Protein AF-A0A7J6GRJ3-F1 (afdb_monomer_lite)

Secondary structure (DSSP, 8-state):
---------S--PPPHHHHHHTTSPP-------PPP----TT--HHHHIIIIIHHHHHHHHHHHHTT-GGGSGGGT--EEEEEE--S-HHHHH-SSS---HHHHGGGS----B-SS-B-S-EEEEEE---S------------

Organism: Cannabis sativa (NCBI:txid3483)

InterPro domains:
  IPR023213 Chloramphenicol acetyltransferase-like domain superfamily [G3DSA:3.30.559.10] (2-131)
  IPR051504 Plant secondary metabolite acyltransferase [PTHR31625] (7-130)

Foldseek 3Di:
DDDDPPPDPLDDDDDPVCVVVVPDDADWDDDADDDDPPPPPPDDPVCCCVPPVVVVVVVVVLVVCVVVSVLCPPVSHEAEAEEEDQDARCVVVPPPDDDDVVVCVVVTDDWDDDPVDTRNHYYYDYHHRCNDDPPPDPPPDDD

Sequence (143 aa):
MATTPSSSPNSLPLTCLDLIWLRMQPIERIFFYEFPNLEDPNRDTTLFFHSDIVPRLKHSLSLTLKHFLPLSGDEDAVSVTVAETDADFHRLSGTNEFFEATEYHPLIPNLAVSREQAAILAFQVTLFPNLDSPLEWPITMRE

Radius of gyration: 21.25 Å; chains: 1; bounding box: 48×36×89 Å

pLDDT: mean 78.58, std 16.63, range [35.66, 97.19]

Structure (mmCIF, N/CA/C/O backbone):
data_AF-A0A7J6GRJ3-F1
#
_entry.id   AF-A0A7J6GRJ3-F1
#
loop_
_atom_site.group_PDB
_atom_site.id
_atom_site.type_symbol
_atom_site.label_atom_id
_atom_site.label_alt_id
_atom_site.label_comp_id
_atom_site.label_asym_id
_atom_site.label_entity_id
_atom_site.label_seq_id
_atom_site.pdbx_PDB_ins_code
_atom_site.Cartn_x
_atom_site.Cartn_y
_atom_site.Cartn_z
_atom_site.occupancy
_atom_site.B_iso_or_equiv
_atom_site.auth_seq_id
_atom_site.auth_comp_id
_atom_site.auth_asym_id
_atom_site.auth_atom_id
_atom_site.pdbx_PDB_model_num
ATOM 1 N N . MET A 1 1 ? 3.445 17.013 46.078 1.00 35.66 1 MET A N 1
ATOM 2 C CA . MET A 1 1 ? 2.512 17.277 44.964 1.00 35.66 1 MET A CA 1
ATOM 3 C C . MET A 1 1 ? 2.996 16.425 43.802 1.00 35.66 1 MET A C 1
ATOM 5 O O . MET A 1 1 ? 4.034 16.738 43.240 1.00 35.66 1 MET A O 1
ATOM 9 N N . ALA A 1 2 ? 2.386 15.259 43.587 1.00 37.16 2 ALA A N 1
ATOM 10 C CA . ALA A 1 2 ? 2.807 14.318 42.551 1.00 37.16 2 ALA A CA 1
ATOM 11 C C . ALA A 1 2 ? 2.030 14.631 41.269 1.00 37.16 2 ALA A C 1
ATOM 13 O O . ALA A 1 2 ? 0.802 14.596 41.274 1.00 37.16 2 ALA A O 1
ATOM 14 N N . THR A 1 3 ? 2.740 14.990 40.204 1.00 42.81 3 THR A N 1
ATOM 15 C CA . THR A 1 3 ? 2.156 15.238 38.885 1.00 42.81 3 THR A CA 1
ATOM 16 C C . THR A 1 3 ? 1.803 13.891 38.262 1.00 42.81 3 THR A C 1
ATOM 18 O O . THR A 1 3 ? 2.688 13.140 37.861 1.00 42.81 3 THR A O 1
ATOM 21 N N . THR A 1 4 ? 0.517 13.551 38.220 1.00 43.19 4 THR A N 1
ATOM 22 C CA . THR A 1 4 ? 0.010 12.425 37.427 1.00 43.19 4 THR A CA 1
ATOM 23 C C . THR A 1 4 ? 0.273 12.714 35.946 1.00 43.19 4 THR A C 1
ATOM 25 O O . THR A 1 4 ? -0.172 13.765 35.476 1.00 43.19 4 THR A O 1
ATOM 28 N N . PRO A 1 5 ? 0.971 11.844 35.193 1.00 51.31 5 PRO A N 1
ATOM 29 C CA . PRO A 1 5 ? 1.030 11.991 33.746 1.00 51.31 5 PRO A CA 1
ATOM 30 C C . PRO A 1 5 ? -0.396 11.847 33.212 1.00 51.31 5 PRO A C 1
ATOM 32 O O . PRO A 1 5 ? -1.074 10.860 33.494 1.00 51.31 5 PRO A O 1
ATOM 35 N N . SER A 1 6 ? -0.878 12.855 32.490 1.00 47.69 6 SER A N 1
ATOM 36 C CA . SER A 1 6 ? -2.131 12.752 31.751 1.00 47.69 6 SER A CA 1
ATOM 37 C C . SER A 1 6 ? -1.957 11.651 30.706 1.00 47.69 6 SER A C 1
ATOM 39 O O . SER A 1 6 ? -1.283 11.870 29.699 1.00 47.69 6 SER A O 1
ATOM 41 N N . SER A 1 7 ? -2.493 10.454 30.954 1.00 56.59 7 SER A N 1
ATOM 42 C CA . SER A 1 7 ? -2.538 9.421 29.924 1.00 56.59 7 SER A CA 1
ATOM 43 C C . SER A 1 7 ? -3.502 9.902 28.848 1.00 56.59 7 SER A C 1
ATOM 45 O O . SER A 1 7 ? -4.696 10.069 29.114 1.00 56.59 7 SER A O 1
ATOM 47 N N . SER A 1 8 ? -2.988 10.165 27.651 1.00 60.12 8 SER A N 1
ATOM 48 C CA . SER A 1 8 ? -3.835 10.366 26.483 1.00 60.12 8 SER A CA 1
ATOM 49 C C . SER A 1 8 ? -4.756 9.147 26.340 1.00 60.12 8 SER A C 1
ATOM 51 O O . SER A 1 8 ? -4.284 8.021 26.504 1.00 60.12 8 SER A O 1
ATOM 53 N N . PRO A 1 9 ? -6.062 9.325 26.099 1.00 61.03 9 PRO A N 1
ATOM 54 C CA . PRO A 1 9 ? -6.937 8.192 25.847 1.00 61.03 9 PRO A CA 1
ATOM 55 C C . PRO A 1 9 ? -6.499 7.508 24.543 1.00 61.03 9 PRO A C 1
ATOM 57 O O . PRO A 1 9 ? -6.526 8.127 23.483 1.00 61.03 9 PRO A O 1
ATOM 60 N N . ASN A 1 10 ? -6.099 6.236 24.627 1.00 67.88 10 ASN A N 1
ATOM 61 C CA . ASN A 1 10 ? -5.670 5.414 23.481 1.00 67.88 10 ASN A CA 1
ATOM 62 C C .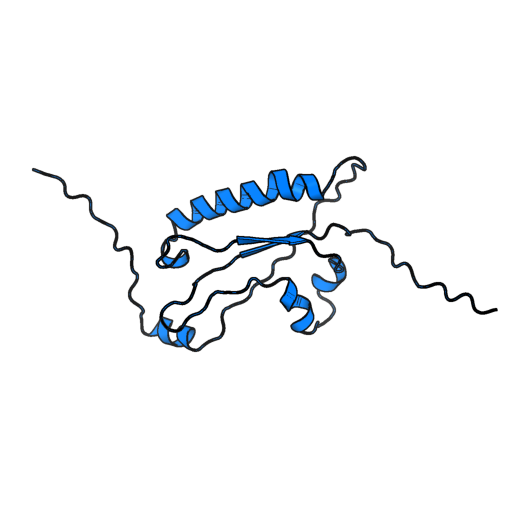 ASN A 1 10 ? -6.842 4.931 22.606 1.00 67.88 10 ASN A C 1
ATOM 64 O O . ASN A 1 10 ? -6.660 4.095 21.734 1.00 67.88 10 ASN A O 1
ATOM 68 N N . SER A 1 11 ? -8.058 5.421 22.845 1.00 74.44 11 SER A N 1
ATOM 69 C CA . SER A 1 11 ? -9.244 5.049 22.078 1.00 74.44 11 SER A CA 1
ATOM 70 C C . SER A 1 11 ? -10.047 6.287 21.706 1.00 74.44 11 SER A C 1
ATOM 72 O O . SER A 1 11 ? -10.205 7.220 22.500 1.00 74.44 11 SER A O 1
ATOM 74 N N . LEU A 1 12 ? -10.554 6.288 20.475 1.00 81.62 12 LEU A N 1
ATOM 75 C CA . LEU A 1 12 ? -11.450 7.314 19.964 1.00 81.62 12 LEU A CA 1
ATOM 76 C C . LEU A 1 12 ? -12.860 6.713 19.872 1.00 81.62 12 LEU A C 1
ATOM 78 O O . LEU A 1 12 ? -13.060 5.773 19.101 1.00 81.62 12 LEU A O 1
ATOM 82 N N . PRO A 1 13 ? -13.842 7.203 20.650 1.00 86.69 13 PRO A N 1
ATOM 83 C CA . PRO A 1 13 ? -15.201 6.690 20.563 1.00 86.69 13 PRO A CA 1
ATOM 84 C C . PRO A 1 13 ? -15.806 7.034 19.200 1.00 86.69 13 PRO A C 1
ATOM 86 O O . PRO A 1 13 ? -15.724 8.176 18.747 1.00 86.69 13 PRO A O 1
ATOM 89 N N . LEU A 1 14 ? -16.447 6.049 18.573 1.00 86.44 14 LEU A N 1
ATOM 90 C CA . LEU A 1 14 ? -17.124 6.238 17.295 1.00 86.44 14 LEU A CA 1
ATOM 91 C C . LEU A 1 14 ? -18.328 7.171 17.452 1.00 86.44 14 LEU A C 1
ATOM 93 O O . LEU A 1 14 ? -19.161 7.017 18.348 1.00 86.44 14 LEU A O 1
ATOM 97 N N . THR A 1 15 ? -18.433 8.129 16.541 1.00 91.06 15 THR A N 1
ATOM 98 C CA . THR A 1 15 ? -19.563 9.043 16.410 1.00 91.06 15 THR A CA 1
ATOM 99 C C . THR A 1 15 ? -20.589 8.503 15.412 1.00 91.06 15 THR A C 1
ATOM 101 O O . THR A 1 15 ? -20.345 7.549 14.674 1.00 91.06 15 THR A O 1
ATOM 104 N N . CYS A 1 16 ? -21.758 9.147 15.337 1.00 88.44 16 CYS A N 1
ATOM 105 C CA . CYS A 1 16 ? -22.784 8.795 14.349 1.00 88.44 16 CYS A CA 1
ATOM 106 C C . CYS A 1 16 ? -22.270 8.894 12.896 1.00 88.44 16 CYS A C 1
ATOM 108 O O . CYS A 1 16 ? -22.697 8.119 12.043 1.00 88.44 16 CYS A O 1
ATOM 110 N N . LEU A 1 17 ? -21.324 9.802 12.617 1.00 88.25 17 LEU A N 1
ATOM 111 C CA . LEU A 1 17 ? -20.728 9.947 11.285 1.00 88.25 17 LEU A CA 1
ATOM 112 C C . LEU A 1 17 ? -19.848 8.746 10.911 1.00 88.25 17 LEU A C 1
ATOM 114 O O . LEU A 1 17 ? -19.771 8.394 9.736 1.00 88.25 17 LEU A O 1
ATOM 118 N N . ASP A 1 18 ? -19.252 8.078 11.899 1.00 86.12 18 ASP A N 1
ATOM 119 C CA . ASP A 1 18 ? -18.385 6.914 11.693 1.00 86.12 18 ASP A CA 1
ATOM 120 C C . ASP A 1 18 ? -19.187 5.645 11.363 1.00 86.12 18 ASP A C 1
ATOM 122 O O . ASP A 1 18 ? -18.721 4.775 10.627 1.00 86.12 18 ASP A O 1
ATOM 126 N N . LEU A 1 19 ? -20.441 5.558 11.828 1.00 86.31 19 LEU A N 1
ATOM 127 C CA . LEU A 1 19 ? -21.320 4.404 11.589 1.00 86.31 19 LEU A CA 1
ATOM 128 C C . LEU A 1 19 ? -21.627 4.171 10.105 1.00 86.31 19 LEU A C 1
ATOM 130 O O . LEU A 1 19 ? -21.875 3.034 9.701 1.00 86.31 19 LEU A O 1
ATOM 134 N N . ILE A 1 20 ? -21.617 5.236 9.298 1.00 83.38 20 ILE A N 1
ATOM 135 C CA . ILE A 1 20 ? -21.804 5.140 7.845 1.00 83.38 20 ILE A CA 1
ATOM 136 C C . ILE A 1 20 ? -20.632 4.368 7.232 1.00 83.38 20 ILE A C 1
ATOM 138 O O . ILE A 1 20 ? -20.842 3.497 6.390 1.00 83.38 20 ILE A O 1
ATOM 142 N N . TRP A 1 21 ? -19.413 4.630 7.705 1.00 80.12 21 TRP A N 1
ATOM 143 C CA . TRP A 1 21 ? -18.193 4.016 7.190 1.00 80.12 21 TRP A CA 1
ATOM 144 C C . TRP A 1 21 ? -18.045 2.547 7.602 1.00 80.12 21 TRP A C 1
ATOM 146 O O . TRP A 1 21 ? -17.517 1.768 6.818 1.00 80.12 21 TRP A O 1
ATOM 156 N N . LEU A 1 22 ? -18.607 2.126 8.744 1.00 79.81 22 LEU A N 1
ATOM 157 C CA . LEU A 1 22 ? -18.599 0.714 9.174 1.00 79.81 22 LEU A CA 1
ATOM 158 C C . LEU A 1 22 ? -19.334 -0.244 8.220 1.00 79.81 22 LEU A C 1
ATOM 160 O O . LEU A 1 22 ? -19.129 -1.454 8.288 1.00 79.81 22 LEU A O 1
ATOM 164 N N . ARG A 1 23 ? -20.234 0.267 7.372 1.00 79.44 23 ARG A N 1
ATOM 165 C CA . ARG A 1 23 ? -20.993 -0.542 6.401 1.00 79.44 23 ARG A CA 1
ATOM 166 C C . ARG A 1 23 ? -20.438 -0.465 4.981 1.00 79.44 23 ARG A C 1
ATOM 168 O O . ARG A 1 23 ? -20.956 -1.153 4.104 1.00 79.44 23 ARG A O 1
ATOM 175 N N . MET A 1 24 ? -19.437 0.378 4.752 1.00 80.31 24 MET A N 1
ATOM 176 C CA . MET A 1 24 ? -18.815 0.559 3.445 1.00 80.31 24 MET A CA 1
ATOM 177 C C . MET A 1 24 ? -17.592 -0.350 3.326 1.00 80.31 24 MET A C 1
ATOM 179 O O . MET A 1 24 ? -16.977 -0.718 4.326 1.00 80.31 24 MET A O 1
ATOM 183 N N . GLN A 1 25 ? -17.240 -0.721 2.096 1.00 80.62 25 GLN A N 1
ATOM 184 C CA . GLN A 1 25 ? -15.967 -1.396 1.854 1.00 80.62 25 GLN A CA 1
ATOM 185 C C . GLN A 1 25 ? -14.798 -0.449 2.181 1.00 80.62 25 GLN A C 1
ATOM 187 O O . GLN A 1 25 ? -14.963 0.774 2.074 1.00 80.62 25 GLN A O 1
ATOM 192 N N . PRO A 1 26 ? -13.632 -0.988 2.581 1.00 84.69 26 PRO A N 1
ATOM 193 C CA . PRO A 1 26 ? -12.436 -0.187 2.796 1.00 84.69 26 PRO A CA 1
ATOM 194 C C . PRO A 1 26 ? -12.112 0.692 1.589 1.00 84.69 26 PRO A C 1
ATOM 196 O O . PRO A 1 26 ? -12.330 0.314 0.440 1.00 84.69 26 PRO A O 1
ATOM 199 N N . ILE A 1 27 ? -11.584 1.885 1.857 1.00 88.12 27 ILE A N 1
ATOM 200 C CA . ILE A 1 27 ? -11.160 2.795 0.797 1.00 88.12 27 ILE A CA 1
ATOM 201 C C . ILE A 1 27 ? -9.787 2.345 0.301 1.00 88.12 27 ILE A C 1
ATOM 203 O O . ILE A 1 27 ? -8.796 2.458 1.020 1.00 88.12 27 ILE A O 1
ATOM 207 N N . GLU A 1 28 ? -9.730 1.904 -0.948 1.00 91.12 28 GLU A N 1
ATOM 208 C CA . GLU A 1 28 ? -8.498 1.506 -1.626 1.00 91.12 28 GLU A CA 1
ATOM 209 C C . GLU A 1 28 ? -7.973 2.687 -2.456 1.00 91.12 28 GLU A C 1
ATOM 211 O O . GLU A 1 28 ? -8.719 3.326 -3.201 1.00 91.12 28 GLU A O 1
ATOM 216 N N . ARG A 1 29 ? -6.692 3.041 -2.288 1.00 91.62 29 ARG A N 1
ATOM 217 C CA . ARG A 1 29 ? -6.048 4.144 -3.020 1.00 91.62 29 ARG A CA 1
ATOM 218 C C . ARG A 1 29 ? -4.692 3.711 -3.541 1.00 91.62 29 ARG A C 1
ATOM 220 O O . ARG A 1 29 ? -3.878 3.197 -2.780 1.00 91.62 29 ARG A O 1
ATOM 227 N N . ILE A 1 30 ? -4.449 3.998 -4.815 1.00 92.38 30 ILE A N 1
ATOM 228 C CA . ILE A 1 30 ? -3.201 3.689 -5.509 1.00 92.38 30 ILE A CA 1
ATOM 229 C C . ILE A 1 30 ? -2.593 5.000 -5.998 1.00 92.38 30 ILE A C 1
ATOM 231 O O . ILE A 1 30 ? -3.294 5.857 -6.536 1.00 92.38 30 ILE A O 1
ATOM 235 N N . PHE A 1 31 ? -1.287 5.153 -5.791 1.00 93.31 31 PHE A N 1
ATOM 236 C CA . PHE A 1 31 ? -0.512 6.297 -6.254 1.00 93.31 31 PHE A CA 1
ATOM 237 C C . PHE A 1 31 ? 0.667 5.785 -7.076 1.00 93.31 31 PHE A C 1
ATOM 239 O O . PHE A 1 31 ? 1.468 4.994 -6.579 1.00 93.31 31 PHE A O 1
ATOM 246 N N . PHE A 1 32 ? 0.768 6.246 -8.320 1.00 92.00 32 PHE A N 1
ATOM 247 C CA . PHE A 1 32 ? 1.880 5.928 -9.208 1.00 92.00 32 PHE A CA 1
ATOM 248 C C . PHE A 1 32 ? 2.931 7.034 -9.136 1.00 92.00 32 PHE A C 1
ATOM 250 O O . PHE A 1 32 ? 2.605 8.218 -9.228 1.00 92.00 32 PHE A O 1
ATOM 257 N N . TYR A 1 33 ? 4.190 6.635 -8.971 1.00 90.25 33 TYR A N 1
ATOM 258 C CA . TYR A 1 33 ? 5.341 7.528 -8.971 1.00 90.25 33 TYR A CA 1
ATOM 259 C C . TYR A 1 33 ? 6.344 7.007 -9.984 1.00 90.25 33 TYR A C 1
ATOM 261 O O . TYR A 1 33 ? 6.863 5.903 -9.836 1.00 90.25 33 TYR A O 1
ATOM 269 N N . GLU A 1 34 ? 6.601 7.807 -11.007 1.00 86.25 34 GLU A N 1
ATOM 270 C CA . GLU A 1 34 ? 7.655 7.520 -11.964 1.00 86.25 34 GLU A CA 1
ATOM 271 C C . GLU A 1 34 ? 9.012 7.830 -11.323 1.00 86.25 34 GLU A C 1
ATOM 273 O O . GLU A 1 34 ? 9.192 8.867 -10.670 1.00 86.25 34 GLU A O 1
ATOM 278 N N . PHE A 1 35 ? 9.969 6.918 -11.484 1.00 77.38 35 PHE A N 1
ATOM 279 C CA . PHE A 1 35 ? 11.345 7.193 -11.099 1.00 77.38 35 PHE A CA 1
ATOM 280 C C . PHE A 1 35 ? 11.940 8.207 -12.076 1.00 77.38 35 PHE A C 1
ATOM 282 O O . PHE A 1 35 ? 11.775 8.041 -13.281 1.00 77.38 35 PHE A O 1
ATOM 289 N N . PRO A 1 36 ? 12.657 9.244 -11.609 1.00 68.44 36 PRO A N 1
ATOM 290 C CA . PRO A 1 36 ? 13.408 10.083 -12.531 1.00 68.44 36 PRO A CA 1
ATOM 291 C C . PRO A 1 36 ? 14.382 9.183 -13.290 1.00 68.44 36 PRO A C 1
ATOM 293 O O . PRO A 1 36 ? 15.137 8.470 -12.628 1.00 68.44 36 PRO A O 1
ATOM 296 N N . ASN A 1 37 ? 14.328 9.205 -14.630 1.00 58.72 37 ASN A N 1
ATOM 297 C CA . ASN A 1 37 ? 15.184 8.415 -15.517 1.00 58.72 37 ASN A CA 1
ATOM 298 C C . ASN A 1 37 ? 16.601 8.357 -14.954 1.00 58.72 37 ASN A C 1
ATOM 300 O O . ASN A 1 37 ? 17.343 9.343 -14.953 1.00 58.72 37 ASN A O 1
ATOM 304 N N . LEU A 1 38 ? 16.952 7.197 -14.408 1.00 57.34 38 LEU A N 1
ATOM 305 C CA . LEU A 1 38 ? 18.292 6.933 -13.935 1.00 57.34 38 LEU A CA 1
ATOM 306 C C . LEU A 1 38 ? 19.092 6.594 -15.186 1.00 57.34 38 LEU A C 1
ATOM 308 O O . LEU A 1 38 ? 19.338 5.434 -15.471 1.00 57.34 38 LEU A O 1
ATOM 312 N N . GLU A 1 39 ? 19.497 7.625 -15.932 1.00 60.62 39 GLU A N 1
ATOM 313 C CA . GLU A 1 39 ? 20.383 7.550 -17.110 1.00 60.62 39 GLU A CA 1
ATOM 314 C C . GLU A 1 39 ? 21.762 6.917 -16.797 1.00 60.62 39 GLU A C 1
ATOM 316 O O . GLU A 1 39 ? 22.658 6.902 -17.639 1.00 60.62 39 GLU A O 1
ATOM 321 N N . ASP A 1 40 ? 21.950 6.401 -15.580 1.00 63.00 40 ASP A N 1
ATOM 322 C CA . ASP A 1 40 ? 23.118 5.659 -15.144 1.00 63.00 40 ASP A CA 1
ATOM 323 C C . ASP A 1 40 ? 22.885 4.146 -15.339 1.00 63.00 40 ASP A C 1
ATOM 325 O O . ASP A 1 40 ? 22.184 3.524 -14.533 1.00 63.00 40 ASP A O 1
ATOM 329 N N . PRO A 1 41 ? 23.503 3.523 -16.359 1.00 61.44 41 PRO A N 1
ATOM 330 C CA . PRO A 1 41 ? 23.359 2.095 -16.642 1.00 61.44 41 PRO A CA 1
ATOM 331 C C . PRO A 1 41 ? 23.914 1.181 -15.537 1.00 61.44 41 PRO A C 1
ATOM 333 O O . PRO A 1 41 ? 23.690 -0.026 -15.586 1.00 61.44 41 PRO A O 1
ATOM 336 N N . ASN A 1 42 ? 24.638 1.719 -14.547 1.00 58.12 42 ASN A N 1
ATOM 337 C CA . ASN A 1 42 ? 25.145 0.953 -13.405 1.00 58.12 42 ASN A CA 1
ATOM 338 C C . ASN A 1 42 ? 24.243 1.022 -12.167 1.00 58.12 42 ASN A C 1
ATOM 340 O O . ASN A 1 42 ? 24.562 0.399 -11.149 1.00 58.12 42 ASN A O 1
ATOM 344 N N . ARG A 1 43 ? 23.151 1.792 -12.199 1.00 68.31 43 ARG A N 1
ATOM 345 C CA . ARG A 1 43 ? 22.301 1.958 -11.023 1.00 68.31 43 ARG A CA 1
ATOM 346 C C . ARG A 1 43 ? 21.234 0.874 -10.969 1.00 68.31 43 ARG A C 1
ATOM 348 O O . ARG A 1 43 ? 20.279 0.868 -11.732 1.00 68.31 43 ARG A O 1
ATOM 355 N N . ASP A 1 44 ? 21.394 -0.020 -10.003 1.00 81.31 44 ASP A N 1
ATOM 356 C CA . ASP A 1 44 ? 20.427 -1.070 -9.701 1.00 81.31 44 ASP A CA 1
ATOM 357 C C . ASP A 1 44 ? 19.183 -0.461 -9.018 1.00 81.31 44 ASP A C 1
ATOM 359 O O . ASP A 1 44 ? 19.198 -0.110 -7.831 1.00 81.31 44 ASP A O 1
ATOM 363 N N . THR A 1 45 ? 18.111 -0.281 -9.797 1.00 83.50 45 THR A N 1
ATOM 364 C CA . THR A 1 45 ? 16.816 0.251 -9.339 1.00 83.50 45 THR A CA 1
ATOM 365 C C . THR A 1 45 ? 16.228 -0.592 -8.210 1.00 83.50 45 THR A C 1
ATOM 367 O O . THR A 1 45 ? 15.684 -0.041 -7.249 1.00 83.50 45 THR A O 1
ATOM 370 N N . THR A 1 46 ? 16.388 -1.914 -8.278 1.00 88.06 46 THR A N 1
ATOM 371 C CA . THR A 1 46 ? 15.925 -2.844 -7.246 1.00 88.06 46 THR A CA 1
ATOM 372 C C . THR A 1 46 ? 16.704 -2.631 -5.952 1.00 88.06 46 THR A C 1
ATOM 374 O O . THR A 1 46 ? 16.107 -2.480 -4.884 1.00 88.06 46 THR A O 1
ATOM 377 N N . LEU A 1 47 ? 18.030 -2.500 -6.031 1.00 89.25 47 LEU A N 1
ATOM 378 C CA . LEU A 1 47 ? 18.865 -2.181 -4.871 1.00 89.25 47 LEU A CA 1
ATOM 379 C C . LEU A 1 47 ? 18.456 -0.846 -4.239 1.00 89.25 47 LEU A C 1
ATOM 381 O O . LEU A 1 47 ? 18.258 -0.794 -3.022 1.00 89.25 47 LEU A O 1
ATOM 385 N N . PHE A 1 48 ? 18.294 0.212 -5.038 1.00 87.75 48 PHE A N 1
ATOM 386 C CA . PHE A 1 48 ? 17.870 1.530 -4.552 1.00 87.75 48 PHE A CA 1
ATOM 387 C C . PHE A 1 48 ? 16.491 1.473 -3.878 1.00 87.75 48 PHE A C 1
ATOM 389 O O . PHE A 1 48 ? 16.289 2.032 -2.799 1.00 87.75 48 PHE A O 1
ATOM 396 N N . PHE A 1 49 ? 15.543 0.745 -4.465 1.00 91.19 49 PHE A N 1
ATOM 397 C CA . PHE A 1 49 ? 14.218 0.557 -3.887 1.00 91.19 49 PHE A CA 1
ATOM 398 C C . PHE A 1 49 ? 14.275 -0.097 -2.498 1.00 91.19 49 PHE A C 1
ATOM 400 O O . PHE A 1 49 ? 13.734 0.450 -1.529 1.00 91.19 49 PHE A O 1
ATOM 407 N N . HIS A 1 50 ? 14.980 -1.223 -2.375 1.00 93.31 50 HIS A N 1
ATOM 408 C CA . HIS A 1 50 ? 15.057 -1.976 -1.118 1.00 93.31 50 HIS A CA 1
ATOM 409 C C . HIS A 1 50 ? 15.932 -1.311 -0.056 1.00 93.31 50 HIS A C 1
ATOM 411 O O . HIS A 1 50 ? 15.622 -1.397 1.132 1.00 93.31 50 HIS A O 1
ATOM 417 N N . SER A 1 51 ? 17.014 -0.647 -0.463 1.00 93.12 51 SER A N 1
ATOM 418 C CA . SER A 1 51 ? 18.014 -0.098 0.465 1.00 93.12 51 SER A CA 1
ATOM 419 C C . SER A 1 51 ? 17.706 1.332 0.896 1.00 93.12 51 SER A C 1
ATOM 421 O O . SER A 1 51 ? 18.021 1.712 2.024 1.00 93.12 51 SER A O 1
ATOM 423 N N . ASP A 1 52 ? 17.068 2.126 0.035 1.00 91.38 52 ASP A N 1
ATOM 424 C CA . ASP A 1 52 ? 16.794 3.533 0.311 1.00 91.38 52 ASP A CA 1
ATOM 425 C C . ASP A 1 52 ? 15.311 3.809 0.527 1.00 91.38 52 ASP A C 1
ATOM 427 O O . ASP A 1 52 ? 14.944 4.409 1.538 1.00 91.38 52 ASP A O 1
ATOM 431 N N . ILE A 1 53 ? 14.446 3.398 -0.398 1.00 92.94 53 ILE A N 1
ATOM 432 C CA . ILE A 1 53 ? 13.042 3.831 -0.400 1.00 92.94 53 ILE A CA 1
ATOM 433 C C . ILE A 1 53 ? 12.256 3.130 0.700 1.00 92.94 53 ILE A C 1
ATOM 435 O O . ILE A 1 53 ? 11.651 3.795 1.545 1.00 92.94 53 ILE A O 1
ATOM 439 N N . VAL A 1 54 ? 12.292 1.796 0.729 1.00 95.44 54 VAL A N 1
ATOM 440 C CA . VAL A 1 54 ? 11.537 0.995 1.702 1.00 95.44 54 VAL A CA 1
ATOM 441 C C . VAL A 1 54 ? 11.887 1.376 3.150 1.00 95.44 54 VAL A C 1
ATOM 443 O O . VAL A 1 54 ? 10.959 1.620 3.931 1.00 95.44 54 VAL A O 1
ATOM 446 N N . PRO A 1 55 ? 13.169 1.503 3.554 1.00 97.19 55 PRO A N 1
ATOM 447 C CA . PRO A 1 55 ? 13.508 1.896 4.919 1.00 97.19 55 PRO A CA 1
ATOM 448 C C . PRO A 1 55 ? 13.062 3.321 5.260 1.00 97.19 55 PRO A C 1
ATOM 450 O O . PRO A 1 55 ? 12.538 3.544 6.353 1.00 97.19 55 PRO A O 1
ATOM 453 N N . ARG A 1 56 ? 13.209 4.282 4.333 1.00 96.75 56 ARG A N 1
ATOM 454 C CA . ARG A 1 56 ? 12.763 5.672 4.543 1.00 96.75 56 ARG A CA 1
ATOM 455 C C . ARG A 1 56 ? 11.249 5.760 4.705 1.00 96.75 56 ARG A C 1
ATOM 457 O O . ARG A 1 56 ? 10.800 6.462 5.605 1.00 96.75 56 ARG A O 1
ATOM 464 N N . LEU A 1 57 ? 10.483 5.028 3.893 1.00 96.00 57 LEU A N 1
ATOM 465 C CA . LEU A 1 57 ? 9.021 4.962 3.996 1.00 96.00 57 LEU A CA 1
ATOM 466 C C . LEU A 1 57 ? 8.570 4.341 5.319 1.00 96.00 57 LEU A C 1
ATOM 468 O O . LEU A 1 57 ? 7.709 4.894 5.996 1.00 96.00 57 LEU A O 1
ATOM 472 N N . LYS A 1 58 ? 9.177 3.222 5.736 1.00 95.00 58 LYS A N 1
ATOM 473 C CA . LYS A 1 58 ? 8.873 2.604 7.038 1.00 95.00 58 LYS A CA 1
ATOM 474 C C . LYS A 1 58 ? 9.180 3.555 8.194 1.00 95.00 58 LYS A C 1
ATOM 476 O O . LYS A 1 58 ? 8.390 3.671 9.131 1.00 95.00 58 LYS A O 1
ATOM 481 N N . HIS A 1 59 ? 10.313 4.251 8.124 1.00 96.31 59 HIS A N 1
ATOM 482 C CA . HIS A 1 59 ? 10.710 5.208 9.149 1.00 96.31 59 HIS A CA 1
ATOM 483 C C . HIS A 1 59 ? 9.770 6.418 9.212 1.00 96.31 59 HIS A C 1
ATOM 485 O O . HIS A 1 59 ? 9.300 6.763 10.296 1.00 96.31 59 HIS A O 1
ATOM 491 N N . SER A 1 60 ? 9.463 7.041 8.071 1.00 96.62 60 SER A N 1
ATOM 492 C CA . SER A 1 60 ? 8.554 8.188 8.024 1.00 96.62 60 SER A CA 1
ATOM 493 C C . SER A 1 60 ? 7.151 7.804 8.485 1.00 96.62 60 SER A C 1
ATOM 495 O O . SER A 1 60 ? 6.582 8.515 9.308 1.00 96.62 60 SER A O 1
ATOM 497 N N . LEU A 1 61 ? 6.639 6.642 8.066 1.00 93.56 61 LEU A N 1
ATOM 498 C CA . LEU A 1 61 ? 5.352 6.124 8.522 1.00 93.56 61 LEU A CA 1
ATOM 499 C C . LEU A 1 61 ? 5.334 5.927 10.043 1.00 93.56 61 LEU A C 1
ATOM 501 O O . LEU A 1 61 ? 4.398 6.372 10.702 1.00 93.56 61 LEU A O 1
ATOM 505 N N . SER A 1 62 ? 6.383 5.332 10.618 1.00 93.00 62 SER A N 1
ATOM 506 C CA . SER A 1 62 ? 6.506 5.177 12.073 1.00 93.00 62 SER A CA 1
ATOM 507 C C . SER A 1 62 ? 6.463 6.523 12.805 1.00 93.00 62 SER A C 1
ATOM 509 O O . SER A 1 62 ? 5.827 6.634 13.852 1.00 93.00 62 SER A O 1
ATOM 511 N N . LEU A 1 63 ? 7.104 7.562 12.260 1.00 93.38 63 LEU A N 1
ATOM 512 C CA . LEU A 1 63 ? 7.026 8.912 12.822 1.00 93.38 63 LEU A CA 1
ATOM 513 C C . LEU A 1 63 ? 5.618 9.501 12.695 1.00 93.38 63 LEU A C 1
ATOM 515 O O . LEU A 1 63 ? 5.111 10.059 13.664 1.00 93.38 63 LEU A O 1
ATOM 519 N N . THR A 1 64 ? 4.967 9.347 11.543 1.00 92.88 64 THR A N 1
ATOM 520 C CA . THR A 1 64 ? 3.602 9.834 11.312 1.00 92.88 64 THR A CA 1
ATOM 521 C C . THR A 1 64 ? 2.597 9.170 12.249 1.00 92.88 64 THR A C 1
ATOM 523 O O . THR A 1 64 ? 1.770 9.865 12.834 1.00 92.88 64 THR A O 1
ATOM 526 N N . LEU A 1 65 ? 2.686 7.856 12.469 1.00 89.69 65 LEU A N 1
ATOM 527 C CA . LEU A 1 65 ? 1.750 7.131 13.335 1.00 89.69 65 LEU A CA 1
ATOM 528 C C . LEU A 1 65 ? 1.791 7.611 14.792 1.00 89.69 65 LEU A C 1
ATOM 530 O O . LEU A 1 65 ? 0.749 7.652 15.435 1.00 89.69 65 LEU A O 1
ATOM 534 N N . LYS A 1 66 ? 2.933 8.116 15.282 1.00 88.69 66 LYS A N 1
ATOM 535 C CA . LYS A 1 66 ? 3.015 8.760 16.611 1.00 88.69 66 LYS A CA 1
ATOM 536 C C . LYS A 1 66 ? 2.119 9.996 16.741 1.00 88.69 66 LYS A C 1
ATOM 538 O O . LYS A 1 66 ? 1.755 10.369 17.852 1.00 88.69 66 LYS A O 1
ATOM 543 N N . HIS A 1 67 ? 1.793 10.646 15.625 1.00 89.06 67 HIS A N 1
ATOM 544 C CA . HIS A 1 67 ? 0.911 11.813 15.580 1.00 89.06 67 HIS A CA 1
ATOM 545 C C . HIS A 1 67 ? -0.539 11.452 15.229 1.00 89.06 67 HIS A C 1
ATOM 547 O O . HIS A 1 67 ? -1.447 12.208 15.565 1.00 89.06 67 HIS A O 1
ATOM 553 N N . PHE A 1 68 ? -0.762 10.301 14.591 1.00 87.62 68 PHE A N 1
ATOM 554 C CA . PHE A 1 68 ? -2.069 9.827 14.132 1.00 87.62 68 PHE A CA 1
ATOM 555 C C . PHE A 1 68 ? -2.394 8.444 14.708 1.00 87.62 68 PHE A C 1
ATOM 557 O O . PHE A 1 68 ? -2.727 7.520 13.970 1.00 87.62 68 PHE A O 1
ATOM 564 N N . LEU A 1 69 ? -2.323 8.318 16.036 1.00 82.31 69 LEU A N 1
ATOM 565 C CA . LEU A 1 69 ? -2.544 7.063 16.769 1.00 82.31 69 LEU A CA 1
ATOM 566 C C . LEU A 1 69 ? -3.844 6.318 16.403 1.00 82.31 69 LEU A C 1
ATOM 568 O O . LEU A 1 69 ? -3.806 5.096 16.315 1.00 82.31 69 LEU A O 1
ATOM 572 N N . PRO A 1 70 ? -4.982 6.977 16.091 1.00 84.88 70 PRO A N 1
ATOM 573 C CA . PRO A 1 70 ? -6.172 6.242 15.657 1.00 84.88 70 PRO A CA 1
ATOM 574 C C . PRO A 1 70 ? -5.967 5.387 14.393 1.00 84.88 70 PRO A C 1
ATOM 576 O O . PRO A 1 70 ? -6.741 4.467 14.158 1.00 84.88 70 PRO A O 1
ATOM 579 N N . LEU A 1 71 ? -4.946 5.670 13.573 1.00 84.19 71 LEU A N 1
ATOM 580 C CA . LEU A 1 71 ? -4.652 4.912 12.352 1.00 84.19 71 LEU A CA 1
ATOM 581 C C . LEU A 1 71 ? -3.882 3.611 12.604 1.00 84.19 71 LEU A C 1
ATOM 583 O O . LEU A 1 71 ? -3.912 2.732 11.745 1.00 84.19 71 LEU A O 1
ATOM 587 N N . SER A 1 72 ? -3.197 3.476 13.742 1.00 78.75 72 SER A N 1
ATOM 588 C CA . SER A 1 72 ? -2.489 2.242 14.107 1.00 78.75 72 SER A CA 1
ATOM 589 C C . SER A 1 72 ? -3.391 1.198 14.769 1.00 78.75 72 SER A C 1
ATOM 591 O O . SER A 1 72 ? -2.952 0.074 14.999 1.00 78.75 72 SER A O 1
ATOM 593 N N . GLY A 1 73 ? -4.657 1.545 15.026 1.00 76.38 73 GLY A N 1
ATOM 594 C CA . GLY A 1 73 ? -5.617 0.666 15.687 1.00 76.38 73 GLY A CA 1
ATOM 595 C C . GLY A 1 73 ? -5.168 0.253 17.091 1.00 76.38 73 GLY A C 1
ATOM 596 O O . GLY A 1 73 ? -4.296 0.877 17.687 1.00 76.38 73 GLY A O 1
ATOM 597 N N . ASP A 1 74 ? -5.771 -0.818 17.605 1.00 67.44 74 ASP A N 1
ATOM 598 C CA . ASP A 1 74 ? -5.513 -1.320 18.965 1.00 67.44 74 ASP A CA 1
ATOM 599 C C . ASP A 1 74 ? -4.121 -1.952 19.150 1.00 67.44 74 ASP A C 1
ATOM 601 O O . ASP A 1 74 ? -3.642 -2.064 20.275 1.00 67.44 74 ASP A O 1
ATOM 605 N N . GLU A 1 75 ? -3.466 -2.375 18.066 1.00 66.25 75 GLU A N 1
ATOM 606 C CA . GLU A 1 75 ? -2.171 -3.074 18.123 1.00 66.25 75 GLU A CA 1
ATOM 607 C C . GLU A 1 75 ? -0.971 -2.117 17.995 1.00 66.25 75 GLU A C 1
ATOM 609 O O . GLU A 1 75 ? 0.171 -2.572 17.932 1.00 66.25 75 GLU A O 1
ATOM 614 N N . ASP A 1 76 ? -1.206 -0.798 17.909 1.00 72.00 76 ASP A N 1
ATOM 615 C CA . ASP A 1 76 ? -0.177 0.222 17.642 1.00 72.00 76 ASP A CA 1
ATOM 616 C C . ASP A 1 76 ? 0.713 -0.106 16.417 1.00 72.00 76 ASP A C 1
ATOM 618 O O . ASP A 1 76 ? 1.842 0.378 16.276 1.00 72.00 76 ASP A O 1
ATOM 622 N N . ALA A 1 77 ? 0.193 -0.912 15.487 1.00 81.19 77 ALA A N 1
ATOM 623 C CA . ALA A 1 77 ? 0.934 -1.472 14.369 1.00 81.19 77 ALA A CA 1
ATOM 624 C C . ALA A 1 77 ? 0.134 -1.381 13.066 1.00 81.19 77 ALA A C 1
ATOM 626 O O . ALA A 1 77 ? -1.072 -1.606 13.020 1.00 81.19 77 ALA A O 1
ATOM 627 N N . VAL A 1 78 ? 0.838 -1.080 11.975 1.00 88.88 78 VAL A N 1
ATOM 628 C CA . VAL A 1 78 ? 0.275 -1.022 10.621 1.00 88.88 78 VAL A CA 1
ATOM 629 C C . VAL A 1 78 ? 1.011 -2.019 9.738 1.00 88.88 78 VAL A C 1
ATOM 631 O O . VAL A 1 78 ? 2.244 -2.054 9.724 1.00 88.88 78 VAL A O 1
ATOM 634 N N . SER A 1 79 ? 0.257 -2.821 8.985 1.00 91.12 79 SER A N 1
ATOM 635 C CA . SER A 1 79 ? 0.826 -3.776 8.034 1.00 91.12 79 SER A CA 1
ATOM 636 C C . SER A 1 79 ? 1.426 -3.046 6.832 1.00 91.12 79 SER A C 1
ATOM 638 O O . SER A 1 79 ? 0.776 -2.192 6.226 1.00 91.12 79 SER A O 1
ATOM 640 N N . VAL A 1 80 ? 2.668 -3.388 6.482 1.00 93.56 80 VAL A N 1
ATOM 641 C CA . VAL A 1 80 ? 3.372 -2.845 5.315 1.00 93.56 80 VAL A CA 1
ATOM 642 C C . VAL A 1 80 ? 3.923 -3.998 4.487 1.00 93.56 80 VAL A C 1
ATOM 644 O O . VAL A 1 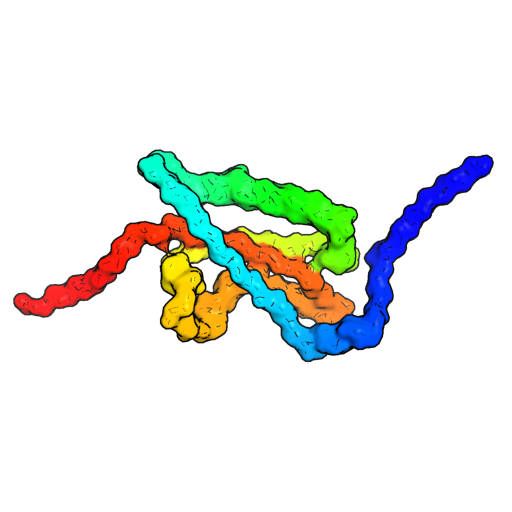80 ? 4.820 -4.714 4.933 1.00 93.56 80 VAL A O 1
ATOM 647 N N . THR A 1 81 ? 3.416 -4.138 3.266 1.00 95.62 81 THR A N 1
ATOM 648 C CA . THR A 1 81 ? 3.868 -5.127 2.283 1.00 95.62 81 THR A CA 1
ATOM 649 C C . THR A 1 81 ? 4.818 -4.475 1.287 1.00 95.62 81 THR A C 1
ATOM 651 O O . THR A 1 81 ? 4.584 -3.357 0.832 1.00 95.62 81 THR A O 1
ATOM 654 N N . VAL A 1 82 ? 5.897 -5.175 0.950 1.00 96.12 82 VAL A N 1
ATOM 655 C CA . VAL A 1 82 ? 6.834 -4.783 -0.107 1.00 96.12 82 VAL A CA 1
ATOM 656 C C . VAL A 1 82 ? 6.743 -5.844 -1.192 1.00 96.12 82 VAL A C 1
ATOM 658 O O . VAL A 1 82 ? 6.869 -7.028 -0.884 1.00 96.12 82 VAL A O 1
ATOM 661 N N . ALA A 1 83 ? 6.487 -5.424 -2.424 1.00 94.50 83 ALA A N 1
ATOM 662 C CA . ALA A 1 83 ? 6.275 -6.312 -3.558 1.00 94.50 83 ALA A CA 1
ATOM 663 C C . ALA A 1 83 ? 7.033 -5.818 -4.795 1.00 94.50 83 ALA A C 1
ATOM 665 O O . ALA A 1 83 ? 7.449 -4.662 -4.870 1.00 94.50 83 ALA A O 1
ATOM 666 N N . GLU A 1 84 ? 7.170 -6.698 -5.776 1.00 92.44 84 GLU A N 1
ATOM 667 C CA . GLU A 1 84 ? 7.670 -6.386 -7.112 1.00 92.44 84 GLU A CA 1
ATOM 668 C C . GLU A 1 84 ? 6.667 -6.936 -8.126 1.00 92.44 84 GLU A C 1
ATOM 670 O O . GLU A 1 84 ? 6.020 -7.952 -7.864 1.00 92.44 84 GLU A O 1
ATOM 675 N N . THR A 1 85 ? 6.510 -6.259 -9.258 1.00 90.94 85 THR A N 1
ATOM 676 C CA . THR A 1 85 ? 5.605 -6.682 -10.330 1.00 90.94 85 THR A CA 1
ATOM 677 C C . THR A 1 85 ? 6.245 -6.454 -11.688 1.00 90.94 85 THR A C 1
ATOM 679 O O . THR A 1 85 ? 6.941 -5.464 -11.889 1.00 90.94 85 THR A O 1
ATOM 682 N N . ASP A 1 86 ? 5.998 -7.363 -12.622 1.00 87.69 86 ASP A N 1
ATOM 683 C CA . ASP A 1 86 ? 6.401 -7.266 -14.026 1.00 87.69 86 ASP A CA 1
ATOM 684 C C . ASP A 1 86 ? 5.357 -6.547 -14.898 1.00 87.69 86 ASP A C 1
ATOM 686 O O . ASP A 1 86 ? 5.554 -6.409 -16.105 1.00 87.69 86 ASP A O 1
ATOM 690 N N . ALA A 1 87 ? 4.257 -6.081 -14.300 1.00 87.88 87 ALA A N 1
ATOM 691 C CA . ALA A 1 87 ? 3.218 -5.337 -14.997 1.00 87.88 87 ALA A CA 1
ATOM 692 C C . ALA A 1 87 ? 3.747 -4.036 -15.630 1.00 87.88 87 ALA A C 1
ATOM 694 O O . ALA A 1 87 ? 4.668 -3.399 -15.124 1.00 87.88 87 ALA A O 1
ATOM 695 N N . ASP A 1 88 ? 3.109 -3.605 -16.717 1.00 85.88 88 ASP A N 1
ATOM 696 C CA . ASP A 1 88 ? 3.452 -2.365 -17.416 1.00 85.88 88 ASP A CA 1
ATOM 697 C C . ASP A 1 88 ? 2.980 -1.137 -16.616 1.00 85.88 88 ASP A C 1
ATOM 699 O O . ASP A 1 88 ? 1.779 -0.890 -16.449 1.00 85.88 88 ASP A O 1
ATOM 703 N N . PHE A 1 89 ? 3.945 -0.354 -16.124 1.00 87.88 89 PHE A N 1
ATOM 704 C CA . PHE A 1 89 ? 3.692 0.867 -15.362 1.00 87.88 89 PHE A CA 1
ATOM 705 C C . PHE A 1 89 ? 2.930 1.917 -16.177 1.00 87.88 89 PHE A C 1
ATOM 707 O O . PHE A 1 89 ? 1.977 2.507 -15.665 1.00 87.88 89 PHE A O 1
ATOM 714 N N . HIS A 1 90 ? 3.322 2.169 -17.429 1.00 85.75 90 HIS A N 1
ATOM 715 C CA . HIS A 1 90 ? 2.720 3.213 -18.266 1.00 85.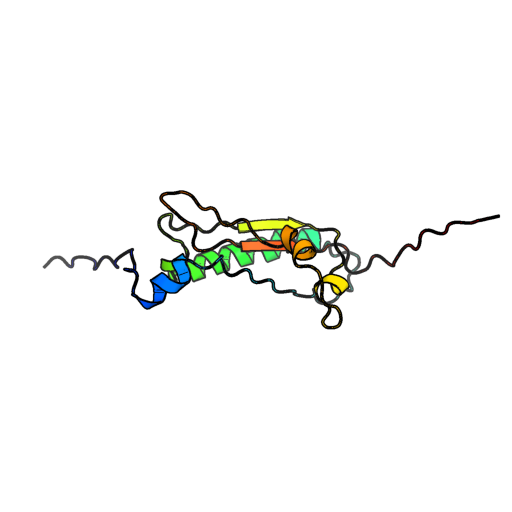75 90 HIS A CA 1
ATOM 716 C C . HIS A 1 90 ? 1.285 2.867 -18.641 1.00 85.75 90 HIS A C 1
ATOM 718 O O . HIS A 1 90 ? 0.430 3.751 -18.719 1.00 85.75 90 HIS A O 1
ATOM 724 N N . ARG A 1 91 ? 1.006 1.572 -18.798 1.00 85.38 91 ARG A N 1
ATOM 725 C CA . ARG A 1 91 ? -0.355 1.074 -18.958 1.00 85.38 91 ARG A CA 1
ATOM 726 C C . ARG A 1 91 ? -1.191 1.334 -17.705 1.00 85.38 91 ARG A C 1
ATOM 728 O O . ARG A 1 91 ? -2.199 2.019 -17.800 1.00 85.38 91 ARG A O 1
ATOM 735 N N . LEU A 1 92 ? -0.768 0.863 -16.528 1.00 87.75 92 LEU A N 1
ATOM 736 C CA . LEU A 1 92 ? -1.577 0.966 -15.299 1.00 87.75 92 LEU A CA 1
ATOM 737 C C . LEU A 1 92 ? -1.723 2.398 -14.757 1.00 87.75 92 LEU A C 1
ATOM 739 O O . LEU A 1 92 ? -2.703 2.692 -14.065 1.00 87.75 92 LEU A O 1
ATOM 743 N N . SER A 1 93 ? -0.759 3.271 -15.060 1.00 87.75 93 SER A N 1
ATOM 744 C CA . SER A 1 93 ? -0.754 4.687 -14.666 1.00 87.75 93 SER A CA 1
ATOM 745 C C . SER A 1 93 ? -1.423 5.616 -15.692 1.00 87.75 93 SER A C 1
ATOM 747 O O . SER A 1 93 ? -1.667 6.787 -15.389 1.00 87.75 93 SER A O 1
ATOM 749 N N . GLY A 1 94 ? -1.715 5.115 -16.897 1.00 80.00 94 GLY A N 1
ATOM 750 C CA . GLY A 1 94 ? -2.225 5.896 -18.019 1.00 80.00 94 GLY A CA 1
ATOM 751 C C . GLY A 1 94 ? -3.620 6.483 -17.783 1.00 80.00 94 GLY A C 1
ATOM 752 O O . GLY A 1 94 ? -4.509 5.847 -17.228 1.00 80.00 94 GLY A O 1
ATOM 753 N N . THR A 1 95 ? -3.840 7.710 -18.260 1.00 67.06 95 THR A N 1
ATOM 754 C CA . THR A 1 95 ? -5.114 8.440 -18.098 1.00 67.06 95 THR A CA 1
ATOM 755 C C . THR A 1 95 ? -6.147 8.160 -19.188 1.00 67.06 95 THR A C 1
ATOM 757 O O . THR A 1 95 ? -7.268 8.661 -19.107 1.00 67.06 95 THR A O 1
ATOM 760 N N . ASN A 1 96 ? -5.768 7.433 -20.243 1.00 62.50 96 ASN A N 1
ATOM 761 C CA . ASN A 1 96 ? -6.539 7.377 -21.489 1.00 62.50 96 ASN A CA 1
ATOM 762 C C . ASN A 1 96 ? -7.384 6.107 -21.649 1.00 62.50 96 ASN A C 1
ATOM 764 O O . ASN A 1 96 ? -8.197 6.048 -22.570 1.00 62.50 96 ASN A O 1
ATOM 768 N N . GLU A 1 97 ? -7.234 5.122 -20.763 1.00 64.56 97 GLU A N 1
ATOM 769 C CA . GLU A 1 97 ? -7.963 3.855 -20.821 1.00 64.56 97 GLU A CA 1
ATOM 770 C C . GLU A 1 97 ? -8.612 3.548 -19.466 1.00 64.56 97 GLU A C 1
ATOM 772 O O . GLU A 1 97 ? -8.013 3.729 -18.409 1.00 64.56 97 GLU A O 1
ATOM 777 N N . PHE A 1 98 ? -9.875 3.116 -19.493 1.00 65.38 98 PHE A N 1
ATOM 778 C CA . PHE A 1 98 ? -10.547 2.592 -18.308 1.00 65.38 98 PHE A CA 1
ATOM 779 C C . PHE A 1 98 ? -10.153 1.125 -18.149 1.00 65.38 98 PHE A C 1
ATOM 781 O O . PHE A 1 98 ? -10.548 0.297 -18.969 1.00 65.38 98 PHE A O 1
ATOM 788 N N . PHE A 1 99 ? -9.397 0.806 -17.101 1.00 69.50 99 PHE A N 1
ATOM 789 C CA . PHE A 1 99 ? -9.022 -0.572 -16.789 1.00 69.50 99 PHE A CA 1
ATOM 790 C C . PHE A 1 99 ? -10.054 -1.249 -15.891 1.00 69.50 99 PHE A C 1
ATOM 792 O O . PHE A 1 99 ? -10.777 -0.601 -15.125 1.00 69.50 99 PHE A O 1
ATOM 799 N N . GLU A 1 100 ? -10.123 -2.576 -15.986 1.00 76.50 100 GLU A N 1
ATOM 800 C CA . GLU A 1 100 ? -10.918 -3.367 -15.057 1.00 76.50 100 GLU A CA 1
ATOM 801 C C . GLU A 1 100 ? -10.284 -3.292 -13.659 1.00 76.50 100 GLU A C 1
ATOM 803 O O . GLU A 1 100 ? -9.065 -3.363 -13.509 1.00 76.50 100 GLU A O 1
ATOM 808 N N . ALA A 1 101 ? -11.109 -3.172 -12.613 1.00 77.31 101 ALA A N 1
ATOM 809 C CA . ALA A 1 101 ? -10.630 -3.114 -11.227 1.00 77.31 101 ALA A CA 1
ATOM 810 C C . ALA A 1 101 ? -9.730 -4.314 -10.854 1.00 77.31 101 ALA A C 1
ATOM 812 O O . ALA A 1 101 ? -8.839 -4.194 -10.014 1.00 77.31 101 ALA A O 1
ATOM 813 N N . THR A 1 102 ? -9.925 -5.446 -11.536 1.00 83.75 102 THR A N 1
ATOM 814 C CA . THR A 1 102 ? -9.148 -6.681 -11.395 1.00 83.75 102 THR A CA 1
ATOM 815 C C . THR A 1 102 ? -7.661 -6.507 -11.688 1.00 83.75 102 THR A C 1
ATOM 817 O O . THR A 1 102 ? -6.852 -7.178 -11.049 1.00 83.75 102 THR A O 1
ATOM 820 N N . GLU A 1 103 ? -7.282 -5.588 -12.580 1.00 85.94 103 GLU A N 1
ATOM 821 C CA . GLU A 1 103 ? -5.877 -5.31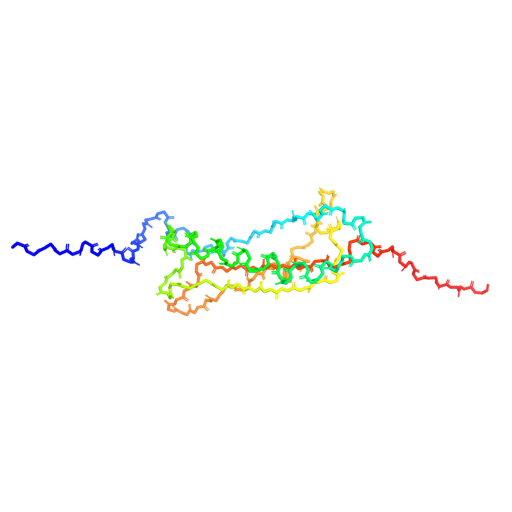5 -12.910 1.00 85.94 103 GLU A CA 1
ATOM 822 C C . GLU A 1 103 ? -5.128 -4.643 -11.751 1.00 85.94 103 GLU A C 1
ATOM 824 O O . GLU A 1 103 ? -3.916 -4.799 -11.612 1.00 85.94 103 GLU A O 1
ATOM 829 N N . TYR A 1 104 ? -5.854 -3.946 -10.874 1.00 88.50 104 TYR A N 1
ATOM 830 C CA . TYR A 1 104 ? -5.292 -3.271 -9.708 1.00 88.50 104 TYR A CA 1
ATOM 831 C C . TYR A 1 104 ? -5.264 -4.143 -8.456 1.00 88.50 104 TYR A C 1
ATOM 833 O O . TYR A 1 104 ? -4.503 -3.837 -7.540 1.00 88.50 104 TYR A O 1
ATOM 841 N N . HIS A 1 105 ? -6.034 -5.237 -8.402 1.00 89.06 105 HIS A N 1
ATOM 842 C CA . HIS A 1 105 ? -6.089 -6.118 -7.230 1.00 89.06 105 HIS A CA 1
ATOM 843 C C . HIS A 1 105 ? -4.705 -6.559 -6.707 1.00 89.06 105 HIS A C 1
ATOM 845 O O . HIS A 1 105 ? -4.526 -6.561 -5.491 1.00 89.06 105 HIS A O 1
ATOM 851 N N . PRO A 1 106 ? -3.699 -6.878 -7.552 1.00 91.94 106 PRO A N 1
ATOM 852 C CA . PRO A 1 106 ? -2.363 -7.238 -7.067 1.00 91.94 106 PRO A CA 1
ATOM 853 C C . PRO A 1 106 ? -1.597 -6.088 -6.391 1.00 91.94 106 PRO A C 1
ATOM 855 O O . PRO A 1 106 ? -0.623 -6.335 -5.681 1.00 91.94 106 PRO A O 1
ATOM 858 N N . LEU A 1 107 ? -1.998 -4.834 -6.623 1.00 92.56 107 LEU A N 1
ATOM 859 C CA . LEU A 1 107 ? -1.360 -3.628 -6.083 1.00 92.56 107 LEU A CA 1
ATOM 860 C C . LEU A 1 107 ? -2.001 -3.141 -4.776 1.00 92.56 107 LEU A C 1
ATOM 862 O O . LEU A 1 107 ? -1.548 -2.147 -4.205 1.00 92.56 107 LEU A O 1
ATOM 866 N N . ILE A 1 108 ? -3.056 -3.813 -4.316 1.00 90.88 108 ILE A N 1
ATOM 867 C CA . ILE A 1 108 ? -3.848 -3.406 -3.160 1.00 90.88 108 ILE A CA 1
ATOM 868 C C . ILE A 1 108 ? -3.503 -4.316 -1.972 1.00 90.88 108 ILE A C 1
ATOM 870 O O . ILE A 1 108 ? -3.640 -5.538 -2.076 1.00 90.88 108 ILE A O 1
ATOM 874 N N . PRO A 1 109 ? -3.088 -3.754 -0.820 1.00 92.19 109 PRO A N 1
ATOM 875 C CA . PRO A 1 109 ? -2.804 -4.556 0.361 1.00 92.19 109 PRO A CA 1
ATOM 876 C C . PRO A 1 109 ? -4.084 -5.186 0.912 1.00 92.19 109 PRO A C 1
ATOM 878 O O . PRO A 1 109 ? -5.133 -4.547 0.988 1.00 92.19 109 PRO A O 1
ATOM 881 N N . ASN A 1 110 ? -3.977 -6.420 1.403 1.00 87.94 110 ASN A N 1
ATOM 882 C CA . ASN A 1 110 ? -5.071 -7.029 2.147 1.00 87.94 110 ASN A CA 1
ATOM 883 C C . ASN A 1 110 ? -5.228 -6.351 3.517 1.00 87.94 110 ASN A C 1
ATOM 885 O O . ASN A 1 110 ? -4.274 -6.264 4.295 1.00 87.94 110 ASN A O 1
ATOM 889 N N . LEU A 1 111 ? -6.444 -5.902 3.819 1.00 86.50 111 LEU A N 1
ATOM 890 C CA . LEU A 1 111 ? -6.794 -5.377 5.130 1.00 86.50 111 LEU A CA 1
ATOM 891 C C . LEU A 1 111 ? -7.344 -6.513 5.996 1.00 86.50 111 LEU A C 1
ATOM 893 O O . LEU A 1 111 ? -8.397 -7.077 5.696 1.00 86.50 111 LEU A O 1
ATOM 897 N N . ALA A 1 112 ? -6.632 -6.852 7.071 1.00 83.44 112 ALA A N 1
ATOM 898 C CA . ALA A 1 112 ? -7.043 -7.928 7.962 1.00 83.44 112 ALA A CA 1
ATOM 899 C C . ALA A 1 112 ? -8.355 -7.569 8.676 1.00 83.44 112 ALA A C 1
ATOM 901 O O . ALA A 1 112 ? -8.427 -6.588 9.418 1.00 83.44 112 ALA A O 1
ATOM 902 N N . VAL A 1 113 ? -9.390 -8.384 8.473 1.00 80.69 113 VAL A N 1
ATOM 903 C CA . VAL A 1 113 ? -10.695 -8.229 9.124 1.00 80.69 113 VAL A CA 1
ATOM 904 C C . VAL A 1 113 ? -11.089 -9.545 9.782 1.00 80.69 113 VAL A C 1
ATOM 906 O O . VAL A 1 113 ? -11.041 -10.611 9.171 1.00 80.69 113 VAL A O 1
ATOM 909 N N . SER A 1 114 ? -11.500 -9.462 11.042 1.00 80.12 114 SER A N 1
ATOM 910 C CA . SER A 1 114 ? -12.048 -10.560 11.834 1.00 80.12 114 SER A CA 1
ATOM 911 C C . SER A 1 114 ? -13.435 -10.183 12.368 1.00 80.12 114 SER A C 1
ATOM 913 O O . SER A 1 114 ? -13.940 -9.091 12.112 1.00 80.12 114 SER A O 1
ATOM 915 N N . ARG A 1 115 ? -14.080 -11.086 13.118 1.00 74.31 115 ARG A N 1
ATOM 916 C CA . ARG A 1 115 ? -15.381 -10.790 13.749 1.00 74.31 115 ARG A CA 1
ATOM 917 C C . ARG A 1 115 ? -15.300 -9.718 14.836 1.00 74.31 115 ARG A C 1
ATOM 919 O O . ARG A 1 115 ? -16.303 -9.058 15.081 1.00 74.31 115 ARG A O 1
ATOM 926 N N . GLU A 1 116 ? -14.155 -9.601 15.499 1.00 78.56 116 GLU A N 1
ATOM 927 C CA . GLU A 1 116 ? -13.989 -8.780 16.706 1.00 78.56 116 GLU A CA 1
ATOM 928 C C . GLU A 1 116 ? -13.140 -7.532 16.445 1.00 78.56 116 GLU A C 1
ATOM 930 O O . GLU A 1 116 ? -13.309 -6.521 17.118 1.00 78.56 116 GLU A O 1
ATOM 935 N N . GLN A 1 117 ? -12.278 -7.578 15.428 1.00 77.25 117 GLN A N 1
ATOM 936 C CA . GLN A 1 117 ? -11.335 -6.516 15.099 1.00 77.25 117 GLN A CA 1
ATOM 937 C C . GLN A 1 117 ? -11.198 -6.361 13.586 1.00 77.25 117 GLN A C 1
ATOM 939 O O . GLN A 1 117 ? -11.159 -7.352 12.851 1.00 77.25 117 GLN A O 1
ATOM 944 N N . ALA A 1 118 ? -11.060 -5.122 13.130 1.00 80.06 118 ALA A N 1
ATOM 945 C CA . ALA A 1 118 ? -10.684 -4.793 11.764 1.00 80.06 118 ALA A CA 1
ATOM 946 C C . ALA A 1 118 ? -9.457 -3.882 11.798 1.00 80.06 118 ALA A C 1
ATOM 948 O O .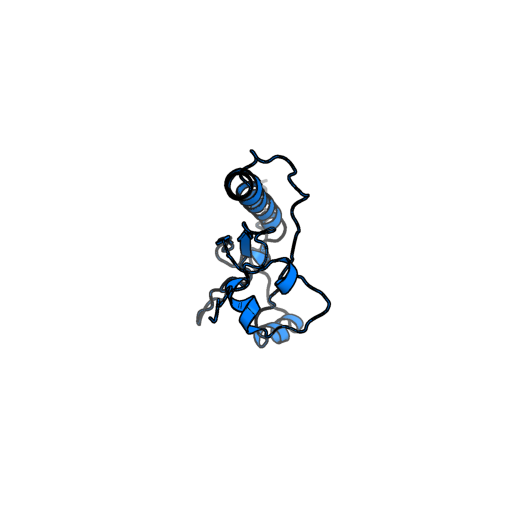 ALA A 1 118 ? -9.431 -2.904 12.547 1.00 80.06 118 ALA A O 1
ATOM 949 N N . ALA A 1 119 ? -8.447 -4.199 10.990 1.00 86.25 119 ALA A N 1
ATOM 950 C CA . ALA A 1 119 ? -7.356 -3.274 10.740 1.00 86.25 119 ALA A CA 1
ATOM 951 C C . ALA A 1 119 ? -7.918 -2.013 10.068 1.00 86.25 119 ALA A C 1
ATOM 953 O O . ALA A 1 119 ? -8.780 -2.096 9.196 1.00 86.25 119 ALA A O 1
ATOM 954 N N . ILE A 1 120 ? -7.433 -0.843 10.481 1.00 86.81 120 ILE A N 1
ATOM 955 C CA . ILE A 1 120 ? -7.891 0.448 9.941 1.00 86.81 120 ILE A CA 1
ATOM 956 C C . ILE A 1 120 ? -7.084 0.831 8.695 1.00 86.81 120 ILE A C 1
ATOM 958 O O . ILE A 1 120 ? -7.587 1.524 7.812 1.00 86.81 120 ILE A O 1
ATOM 962 N N . LEU A 1 121 ? -5.831 0.375 8.612 1.00 89.94 121 LEU A N 1
ATOM 963 C CA . LEU A 1 121 ? -4.892 0.778 7.576 1.00 89.94 121 LEU A CA 1
ATOM 964 C C . LEU A 1 121 ? -3.915 -0.352 7.236 1.00 89.94 12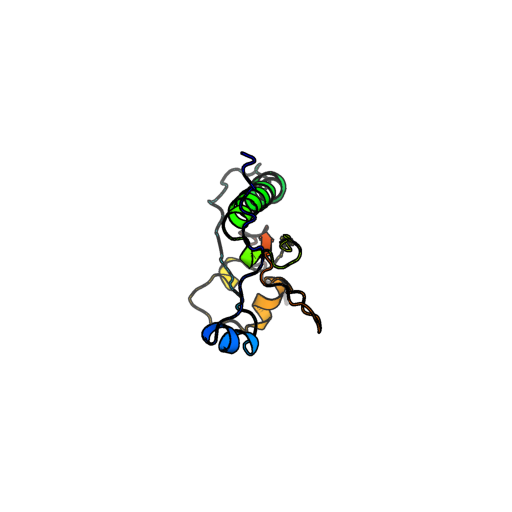1 LEU A C 1
ATOM 966 O O . LEU A 1 121 ? -3.420 -1.054 8.118 1.00 89.94 121 LEU A O 1
ATOM 970 N N . ALA A 1 122 ? -3.604 -0.485 5.950 1.00 93.38 122 ALA A N 1
ATOM 971 C CA . ALA A 1 122 ? -2.527 -1.320 5.437 1.00 93.38 122 ALA A CA 1
ATOM 972 C C . ALA A 1 122 ? -1.876 -0.609 4.245 1.00 93.38 122 ALA A C 1
ATOM 974 O O . ALA A 1 122 ? -2.556 0.079 3.483 1.00 93.38 122 ALA A O 1
ATOM 975 N N . PHE A 1 123 ? -0.564 -0.772 4.085 1.00 94.25 123 PHE A N 1
ATOM 976 C CA . PHE A 1 123 ? 0.188 -0.211 2.965 1.00 94.25 123 PHE A CA 1
ATOM 977 C C . PHE A 1 123 ? 0.831 -1.314 2.136 1.00 94.25 123 PHE A C 1
ATOM 979 O O . PHE A 1 123 ? 1.343 -2.297 2.675 1.00 94.25 123 PHE A O 1
ATOM 986 N N . GLN A 1 124 ? 0.875 -1.101 0.826 1.00 96.50 124 GLN A N 1
ATOM 987 C CA . GLN A 1 124 ? 1.706 -1.865 -0.089 1.00 96.50 124 GLN A CA 1
ATOM 988 C C . GLN A 1 124 ? 2.595 -0.903 -0.868 1.00 96.50 124 GLN A C 1
ATOM 990 O O . GLN A 1 124 ? 2.134 0.132 -1.347 1.00 96.50 124 GLN A O 1
ATOM 995 N N . VAL A 1 125 ? 3.874 -1.245 -0.974 1.00 95.88 125 VAL A N 1
ATOM 996 C CA . VAL A 1 125 ? 4.837 -0.546 -1.820 1.00 95.88 125 VAL A CA 1
ATOM 997 C C . VAL A 1 125 ? 5.317 -1.544 -2.864 1.00 95.88 125 VAL A C 1
ATOM 999 O O . VAL A 1 125 ? 5.958 -2.536 -2.515 1.00 95.88 125 VAL A O 1
ATOM 1002 N N . THR A 1 126 ? 4.986 -1.289 -4.127 1.00 95.25 126 THR A N 1
ATOM 1003 C CA . THR A 1 126 ? 5.303 -2.185 -5.243 1.00 95.25 126 THR A CA 1
ATOM 1004 C C . THR A 1 126 ? 6.338 -1.540 -6.157 1.00 95.25 126 THR A C 1
ATOM 1006 O O . THR A 1 126 ? 6.140 -0.412 -6.607 1.00 95.25 126 THR A O 1
ATOM 1009 N N . LEU A 1 127 ? 7.428 -2.252 -6.438 1.00 93.31 127 LEU A N 1
ATOM 1010 C CA . LEU A 1 127 ? 8.411 -1.870 -7.449 1.00 93.31 127 LEU A CA 1
ATOM 1011 C C . LEU A 1 127 ? 8.006 -2.405 -8.826 1.00 93.31 127 LEU A C 1
ATOM 1013 O O . LEU A 1 127 ? 7.629 -3.567 -8.960 1.00 93.31 127 LEU A O 1
ATOM 1017 N N . PHE A 1 128 ? 8.166 -1.559 -9.839 1.00 91.12 128 PHE A N 1
ATOM 1018 C CA . PHE A 1 128 ? 8.070 -1.898 -11.254 1.00 91.12 128 PHE A CA 1
ATOM 1019 C C . PHE A 1 128 ? 9.491 -1.819 -11.837 1.00 91.12 128 PHE A C 1
ATOM 1021 O O . PHE A 1 128 ? 9.953 -0.717 -12.129 1.00 91.12 128 PHE A O 1
ATOM 1028 N N . PRO A 1 129 ? 10.240 -2.933 -11.932 1.00 81.88 129 PRO A N 1
ATOM 1029 C CA . PRO A 1 129 ? 11.635 -2.901 -12.361 1.00 81.88 129 PRO A CA 1
ATOM 1030 C C . PRO A 1 129 ? 11.779 -2.682 -13.877 1.00 81.88 129 PRO A C 1
ATOM 1032 O O . PRO A 1 129 ? 12.796 -2.161 -14.322 1.00 81.88 129 PRO A O 1
ATOM 1035 N N . ASN A 1 130 ? 10.758 -3.036 -14.664 1.00 68.75 130 ASN A N 1
ATOM 1036 C CA . ASN A 1 130 ? 10.782 -2.994 -16.126 1.00 68.75 130 ASN A CA 1
ATOM 1037 C C . ASN A 1 130 ? 10.066 -1.747 -16.667 1.00 68.75 130 ASN A C 1
ATOM 1039 O O . ASN A 1 130 ? 9.002 -1.864 -17.268 1.00 68.75 130 ASN A O 1
ATOM 1043 N N . LEU A 1 131 ? 10.632 -0.552 -16.462 1.00 63.47 131 LEU A N 1
ATOM 1044 C CA . LEU A 1 131 ? 10.095 0.654 -17.117 1.00 63.47 131 LEU A CA 1
ATOM 1045 C C . LEU A 1 131 ? 10.298 0.637 -18.646 1.00 63.47 131 LEU A C 1
ATOM 1047 O O . LEU A 1 131 ? 9.492 1.211 -19.366 1.00 63.47 131 LEU A O 1
ATOM 1051 N N . ASP A 1 132 ? 11.321 -0.077 -19.133 1.00 53.56 132 ASP A N 1
ATOM 1052 C CA . ASP A 1 132 ? 11.819 0.051 -20.511 1.00 53.56 132 ASP A CA 1
ATOM 1053 C C . ASP A 1 132 ? 11.857 -1.255 -21.320 1.00 53.56 132 ASP A C 1
ATOM 1055 O O . ASP A 1 132 ? 12.577 -1.325 -22.316 1.00 53.56 132 ASP A O 1
ATOM 1059 N N . SER A 1 133 ? 11.132 -2.321 -20.953 1.00 46.16 133 SER A N 1
ATOM 1060 C CA . SER A 1 133 ? 11.081 -3.485 -21.853 1.00 46.16 133 SER A CA 1
ATOM 1061 C C . SER A 1 133 ? 10.334 -3.088 -23.135 1.00 46.16 133 SER A C 1
ATOM 1063 O O . SER A 1 133 ? 9.121 -2.857 -23.067 1.00 46.16 133 SER A O 1
ATOM 1065 N N . PRO A 1 134 ? 11.004 -3.003 -24.304 1.00 41.81 134 PRO A N 1
ATOM 1066 C CA . PRO A 1 134 ? 10.310 -2.757 -25.554 1.00 41.81 134 PRO A CA 1
ATOM 1067 C C . PRO A 1 134 ? 9.366 -3.932 -25.765 1.00 41.81 134 PRO A C 1
ATOM 1069 O O . PRO A 1 134 ? 9.740 -5.071 -25.492 1.00 41.81 134 PRO A O 1
ATOM 1072 N N . LEU A 1 135 ? 8.159 -3.658 -26.250 1.00 46.19 135 LEU A N 1
ATOM 1073 C CA . LEU A 1 135 ? 7.228 -4.671 -26.732 1.00 46.19 135 LEU A CA 1
ATOM 1074 C C . LEU A 1 135 ? 7.973 -5.645 -27.664 1.00 46.19 135 LEU A C 1
ATOM 1076 O O . LEU A 1 135 ? 8.133 -5.363 -28.852 1.00 46.19 135 LEU A O 1
ATOM 1080 N N . GLU A 1 136 ? 8.430 -6.788 -27.146 1.00 39.06 136 GLU A N 1
ATOM 1081 C CA . GLU A 1 136 ? 8.786 -7.930 -27.975 1.00 39.06 136 GLU A CA 1
ATOM 1082 C C . GLU A 1 136 ? 7.464 -8.447 -28.534 1.00 39.06 136 GLU A C 1
ATOM 1084 O O . GLU A 1 136 ? 6.764 -9.267 -27.940 1.00 39.06 136 GLU A O 1
ATOM 1089 N N . TRP A 1 137 ? 7.062 -7.897 -29.677 1.00 43.88 137 TRP A N 1
ATOM 1090 C CA . TRP A 1 137 ? 6.053 -8.533 -30.504 1.00 43.88 137 TRP A CA 1
ATOM 1091 C C . TRP A 1 137 ? 6.513 -9.979 -30.743 1.00 43.88 137 TRP A C 1
ATOM 1093 O O . TRP A 1 137 ? 7.671 -10.204 -31.101 1.00 43.88 137 TRP A O 1
ATOM 1103 N N . PRO A 1 138 ? 5.652 -10.993 -30.580 1.00 38.72 138 PRO A N 1
ATOM 1104 C CA . PRO A 1 138 ? 6.016 -12.331 -31.001 1.00 38.72 138 PRO A CA 1
ATOM 1105 C C . PRO A 1 138 ? 6.123 -12.303 -32.527 1.00 38.72 138 PRO A C 1
ATOM 1107 O O . PRO A 1 138 ? 5.107 -12.263 -33.227 1.00 38.72 138 PRO A O 1
ATOM 1110 N N . ILE A 1 139 ? 7.350 -12.309 -33.062 1.00 42.19 139 ILE A N 1
ATOM 1111 C CA . ILE A 1 139 ? 7.569 -12.577 -34.484 1.00 42.19 139 ILE A CA 1
ATOM 1112 C C . ILE A 1 139 ? 7.116 -14.016 -34.715 1.00 42.19 139 ILE A C 1
ATOM 1114 O O . ILE A 1 139 ? 7.873 -14.974 -34.567 1.00 42.19 139 ILE A O 1
ATOM 1118 N N . THR A 1 140 ? 5.855 -14.188 -35.088 1.00 47.84 140 THR A N 1
ATOM 1119 C CA . THR A 1 140 ? 5.456 -15.397 -35.790 1.00 47.84 140 THR A CA 1
ATOM 1120 C C . THR A 1 140 ? 5.981 -15.231 -37.209 1.00 47.84 140 THR A C 1
ATOM 1122 O O . THR A 1 140 ? 5.311 -14.658 -38.063 1.00 47.84 140 THR A O 1
ATOM 1125 N N . MET A 1 141 ? 7.207 -15.693 -37.454 1.00 44.41 141 MET A N 1
ATOM 1126 C CA . MET A 1 141 ? 7.651 -15.995 -38.811 1.00 44.41 141 MET A CA 1
ATOM 1127 C C . MET A 1 141 ? 6.728 -17.096 -39.341 1.00 44.41 141 MET A C 1
ATOM 1129 O O . MET A 1 141 ? 6.832 -18.254 -38.934 1.00 44.41 141 MET A O 1
ATOM 1133 N N . ARG A 1 142 ? 5.782 -16.722 -40.207 1.00 41.16 142 ARG A N 1
ATOM 1134 C CA . ARG A 1 142 ? 5.183 -17.657 -41.154 1.00 41.16 142 ARG A CA 1
ATOM 1135 C C . ARG A 1 142 ? 5.872 -17.485 -42.501 1.00 41.16 142 ARG A C 1
ATOM 1137 O O . ARG A 1 142 ? 5.786 -16.411 -43.087 1.00 41.16 142 ARG A O 1
ATOM 1144 N N . GLU A 1 143 ? 6.455 -18.617 -42.891 1.00 43.69 143 GLU A N 1
ATOM 1145 C CA . GLU A 1 143 ? 6.862 -19.103 -44.220 1.00 43.69 143 GLU A CA 1
ATOM 1146 C C . GLU A 1 143 ? 8.070 -18.441 -44.894 1.00 43.69 143 GLU A C 1
ATOM 1148 O O . GLU A 1 143 ? 7.977 -17.295 -45.378 1.00 43.69 143 GLU A O 1
#